Protein AF-A0A0P7Z3R1-F1 (afdb_monomer)

Secondary structure (DSSP, 8-state):
----------GGG----HHHHHHHHHHHHHHHHHHH---EEEEEEEEBTEEEEEEEEESSHHHHHHHHHHHHHHHHHTT-BS-EEEEEE-SPPS-SEEE-------------

Solvent-accessible surface area (backbone atoms only — not comparable to full-atom values): 6951 Å² total; per-residue (Å²): 135,80,90,82,87,79,78,77,78,58,78,79,79,68,67,75,58,67,68,60,60,52,48,56,5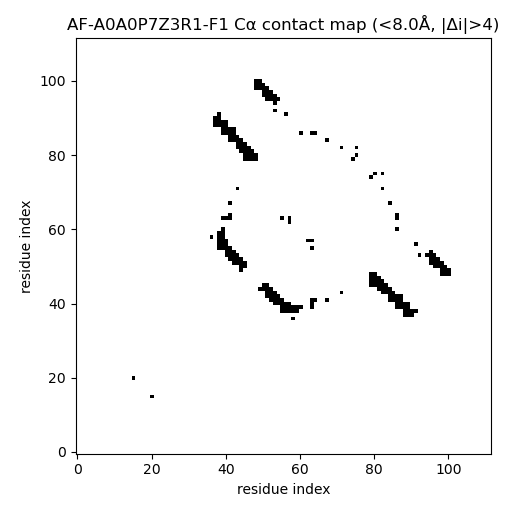0,49,54,50,49,54,56,52,58,70,70,75,59,72,29,24,31,37,38,36,38,30,62,41,67,35,32,39,38,51,47,70,80,25,94,41,68,67,62,39,64,61,51,46,56,58,58,50,52,54,40,47,75,75,60,45,32,78,71,43,78,44,81,45,73,44,76,86,66,98,63,51,66,47,74,57,71,79,71,84,87,73,79,76,75,79,83,126

Foldseek 3Di:
DDDDDDPPPDPVVPPDPPVVVVVVVVVVVVVVVVPDFQFKWKWKAFVVQGKIAIDDRHPDPVVRVVVVVVVVVVCVVVVTHPIDIDMDRHDDDPDRMDTDDPPPPPPPPPDD

InterPro domains:
  IPR014945 Protein of unknown function DUF1816 [PF08846] (34-98)

Sequence (112 aa):
MFNNTHKVNNFSDYTPNIASLNTEMKNFFSSLFNFFSTPWWVKITTAEPNCIYYFGPFNDESEAEQAKFGYIEDLQNEGAQQIKTTLQQSAEPEELTIEYGVSPMSSVTVSV

Radius of gyration: 26.53 Å; Cα contacts (8 Å, |Δi|>4): 120; chains: 1; bounding box: 62×57×79 Å

Nearest PDB structures (foldseek):
  4rpt-assembly3_B  TM=2.371E-01  e=9.713E+00  Rotavirus A

Structure (mmCIF, N/CA/C/O backbone):
data_AF-A0A0P7Z3R1-F1
#
_entry.id   AF-A0A0P7Z3R1-F1
#
loop_
_atom_site.group_PDB
_atom_site.id
_atom_site.type_symbol
_atom_site.label_atom_id
_atom_site.label_alt_id
_atom_site.label_comp_id
_atom_site.label_asym_id
_atom_site.label_entity_id
_atom_site.label_seq_id
_atom_site.pdbx_PDB_ins_code
_atom_site.Cartn_x
_atom_site.Cartn_y
_atom_site.Cartn_z
_atom_site.occupancy
_atom_site.B_iso_or_equiv
_atom_site.auth_seq_id
_atom_site.auth_comp_id
_atom_site.auth_asym_id
_atom_site.auth_atom_id
_atom_site.pdbx_PDB_model_num
ATOM 1 N N . MET A 1 1 ? 46.709 -48.805 -36.115 1.00 36.41 1 MET A N 1
ATOM 2 C CA . MET A 1 1 ? 46.592 -47.434 -36.650 1.00 36.41 1 MET A CA 1
ATOM 3 C C . MET A 1 1 ? 45.137 -47.004 -36.525 1.00 36.41 1 MET A C 1
ATOM 5 O O . MET A 1 1 ? 44.286 -47.673 -37.083 1.00 36.41 1 MET A O 1
ATOM 9 N N . PHE A 1 2 ? 44.929 -45.951 -35.730 1.00 37.47 2 PHE A N 1
ATOM 10 C CA . PHE A 1 2 ? 43.782 -45.036 -35.606 1.00 37.47 2 PHE A CA 1
ATOM 11 C C . PHE A 1 2 ? 42.372 -45.557 -35.263 1.00 37.47 2 PHE A C 1
ATOM 13 O O . PHE A 1 2 ? 41.661 -46.129 -36.079 1.00 37.47 2 PHE A O 1
ATOM 20 N N . ASN A 1 3 ? 41.959 -45.205 -34.037 1.00 44.41 3 ASN A N 1
ATOM 21 C CA . ASN A 1 3 ? 40.576 -44.989 -33.617 1.00 44.41 3 ASN A CA 1
ATOM 22 C C . ASN A 1 3 ? 39.856 -44.040 -34.588 1.00 44.41 3 ASN A C 1
ATOM 24 O O . ASN A 1 3 ? 40.440 -43.026 -34.968 1.00 44.41 3 ASN A O 1
ATOM 28 N N . ASN A 1 4 ? 38.563 -44.262 -34.845 1.00 36.81 4 ASN A N 1
ATOM 29 C CA . ASN A 1 4 ? 37.642 -43.128 -34.856 1.00 36.81 4 ASN A CA 1
ATOM 30 C C . ASN A 1 4 ? 36.194 -43.512 -34.523 1.00 36.81 4 ASN A C 1
ATOM 32 O O . ASN A 1 4 ? 35.531 -44.291 -35.200 1.00 36.81 4 ASN A O 1
ATOM 36 N N . THR A 1 5 ? 35.751 -42.909 -33.429 1.00 52.53 5 THR A N 1
ATOM 37 C CA . THR A 1 5 ? 34.393 -42.676 -32.952 1.00 52.53 5 THR A CA 1
ATOM 38 C C . THR A 1 5 ? 33.471 -42.101 -34.024 1.00 52.53 5 THR A C 1
ATOM 40 O O . THR A 1 5 ? 33.731 -41.021 -34.541 1.00 52.53 5 THR A O 1
ATOM 43 N N . HIS A 1 6 ? 32.312 -42.725 -34.215 1.00 43.25 6 HIS A N 1
ATOM 44 C CA . HIS A 1 6 ? 31.092 -42.008 -34.580 1.00 43.25 6 HIS A CA 1
ATOM 45 C C . HIS A 1 6 ? 30.038 -42.302 -33.515 1.00 43.25 6 HIS A C 1
ATOM 47 O O . HIS A 1 6 ? 29.133 -43.113 -33.689 1.00 43.25 6 HIS A O 1
ATOM 53 N N . LYS A 1 7 ? 30.187 -41.636 -32.364 1.00 52.72 7 LYS A N 1
ATOM 54 C CA . LYS A 1 7 ? 29.052 -41.392 -31.481 1.00 52.72 7 LYS A CA 1
ATOM 55 C C . LYS A 1 7 ? 28.181 -40.403 -32.252 1.00 52.72 7 LYS A C 1
ATOM 57 O O . LYS A 1 7 ? 28.546 -39.241 -32.401 1.00 52.72 7 LYS A O 1
ATOM 62 N N . VAL A 1 8 ? 27.122 -40.908 -32.873 1.00 49.72 8 VAL A N 1
ATOM 63 C CA . VAL A 1 8 ? 26.073 -40.076 -33.459 1.00 49.72 8 VAL A CA 1
ATOM 64 C C . VAL A 1 8 ? 25.544 -39.185 -32.339 1.00 49.72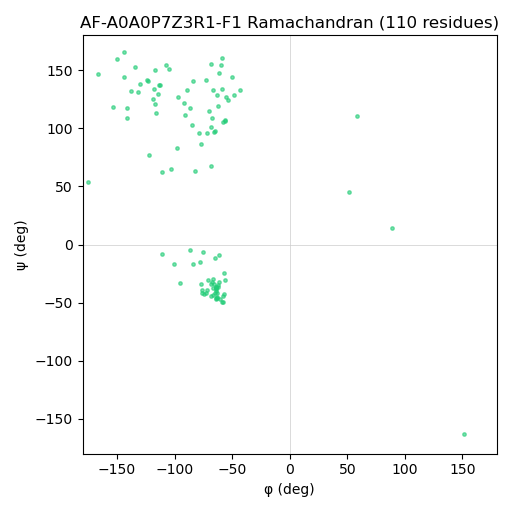 8 VAL A C 1
ATOM 66 O O . VAL A 1 8 ? 24.914 -39.658 -31.399 1.00 49.72 8 VAL A O 1
ATOM 69 N N . ASN A 1 9 ? 25.904 -37.905 -32.385 1.00 51.75 9 ASN A N 1
ATOM 70 C CA . ASN A 1 9 ? 25.352 -36.904 -31.488 1.00 51.75 9 ASN A CA 1
ATOM 71 C C . ASN A 1 9 ? 23.912 -36.674 -31.947 1.00 51.75 9 ASN A C 1
ATOM 73 O O . ASN A 1 9 ? 23.676 -35.943 -32.910 1.00 51.75 9 ASN A O 1
ATOM 77 N N . ASN A 1 10 ? 22.961 -37.354 -31.309 1.00 44.91 10 ASN A N 1
ATOM 78 C CA . ASN A 1 10 ? 21.552 -37.078 -31.517 1.00 44.91 10 ASN A CA 1
ATOM 79 C C . ASN A 1 10 ? 21.290 -35.641 -31.058 1.00 44.91 10 ASN A C 1
ATOM 81 O O . ASN A 1 10 ? 21.478 -35.295 -29.895 1.00 44.91 10 ASN A O 1
ATOM 85 N N . PHE A 1 11 ? 20.837 -34.796 -31.982 1.00 46.47 11 PHE A N 1
ATOM 86 C CA . PHE A 1 11 ? 20.438 -33.414 -31.703 1.00 46.47 11 PHE A CA 1
ATOM 87 C C . PHE A 1 11 ? 19.260 -33.326 -30.705 1.00 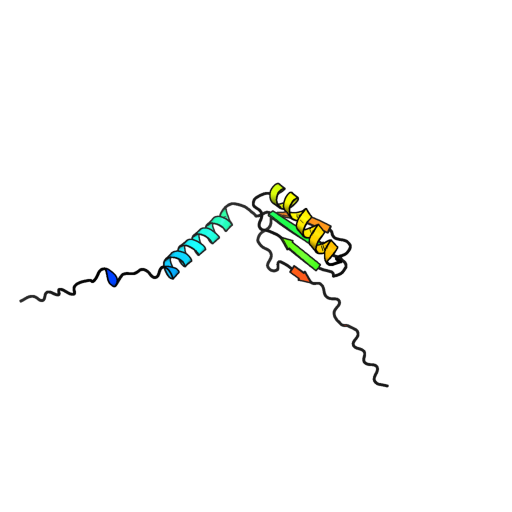46.47 11 PHE A C 1
ATOM 89 O O . PHE A 1 11 ? 18.950 -32.252 -30.205 1.00 46.47 11 PHE A O 1
ATOM 96 N N . SER A 1 12 ? 18.627 -34.456 -30.365 1.00 47.69 12 SER A N 1
ATOM 97 C CA . SER A 1 12 ? 17.613 -34.564 -29.310 1.00 47.69 12 SER A CA 1
ATOM 98 C C . SER A 1 12 ? 18.176 -34.592 -27.886 1.00 47.69 12 SER A C 1
ATOM 100 O O . SER A 1 12 ? 17.409 -34.403 -26.950 1.00 47.69 12 SER A O 1
ATOM 102 N N . ASP A 1 13 ? 19.480 -34.821 -27.701 1.00 47.28 13 ASP A N 1
ATOM 103 C CA . ASP A 1 13 ? 20.083 -34.930 -26.361 1.00 47.28 13 ASP A CA 1
ATOM 104 C C . ASP A 1 13 ? 20.492 -33.561 -25.791 1.00 47.28 13 ASP A C 1
ATOM 106 O O . ASP A 1 13 ? 20.908 -33.449 -24.639 1.00 47.28 13 ASP A O 1
ATOM 110 N N . TYR A 1 14 ? 20.348 -32.504 -26.596 1.00 48.62 14 TYR A N 1
ATOM 111 C CA . TYR A 1 14 ? 20.558 -31.115 -26.204 1.00 48.62 14 TYR A CA 1
ATOM 112 C C . TYR A 1 14 ? 19.222 -30.369 -26.192 1.00 48.62 14 TYR A C 1
ATOM 114 O O . TYR A 1 14 ? 19.002 -29.416 -26.934 1.00 48.62 14 TYR A O 1
ATOM 122 N N . THR A 1 15 ? 18.298 -30.799 -25.337 1.00 45.06 15 THR A N 1
ATOM 123 C CA . THR A 1 15 ? 17.222 -29.909 -24.898 1.00 45.06 15 THR A CA 1
ATOM 124 C C . THR A 1 15 ? 17.772 -29.091 -23.730 1.00 45.06 15 THR A C 1
ATOM 126 O O . THR A 1 15 ? 17.890 -29.646 -22.632 1.00 45.06 15 THR A O 1
ATOM 129 N N . PRO A 1 16 ? 18.154 -27.809 -23.906 1.00 57.28 16 PRO A N 1
ATOM 130 C CA . PRO A 1 16 ? 18.410 -26.964 -22.751 1.00 57.28 16 PRO A CA 1
ATOM 131 C C . PRO A 1 16 ? 17.150 -27.004 -21.889 1.00 57.28 16 PRO A C 1
ATOM 133 O O . PRO A 1 16 ? 16.041 -26.820 -22.394 1.00 57.28 16 PRO A O 1
ATOM 136 N N . ASN A 1 17 ? 17.311 -27.333 -20.608 1.00 60.84 17 ASN A N 1
ATOM 137 C CA . ASN A 1 17 ? 16.206 -27.324 -19.667 1.00 60.84 17 ASN A CA 1
ATOM 138 C C . ASN A 1 17 ? 15.602 -25.915 -19.702 1.00 60.84 17 ASN A C 1
ATOM 140 O O . ASN A 1 17 ? 16.220 -24.957 -19.237 1.00 60.84 17 ASN A O 1
ATOM 144 N N . ILE A 1 18 ? 14.417 -25.784 -20.302 1.00 57.25 18 ILE A N 1
ATOM 145 C CA . ILE A 1 18 ? 13.745 -24.495 -20.477 1.00 57.25 18 ILE A CA 1
ATOM 146 C C . ILE A 1 18 ? 13.534 -23.792 -19.130 1.00 57.25 18 ILE A C 1
ATOM 148 O O . ILE A 1 18 ? 13.494 -22.570 -19.086 1.00 57.25 18 ILE A O 1
ATOM 152 N N . ALA A 1 19 ? 13.483 -24.527 -18.013 1.00 58.09 19 ALA A N 1
ATOM 153 C CA . ALA A 1 19 ? 13.406 -23.935 -16.683 1.00 58.09 19 ALA A CA 1
ATOM 154 C C . ALA A 1 19 ? 14.704 -23.208 -16.278 1.00 58.09 19 ALA A C 1
ATOM 156 O O . ALA A 1 19 ? 14.633 -22.171 -15.619 1.00 58.09 19 ALA A O 1
ATOM 157 N N . SER A 1 20 ? 15.879 -23.691 -16.701 1.00 56.69 20 SER A N 1
ATOM 158 C CA . SER A 1 20 ? 17.181 -23.071 -16.402 1.00 56.69 20 SER A CA 1
ATOM 159 C C . SER A 1 20 ? 17.403 -21.771 -17.183 1.00 56.69 20 SER A C 1
ATOM 161 O O . SER A 1 20 ? 17.808 -20.775 -16.589 1.00 56.69 20 SER A O 1
ATOM 163 N N . LEU A 1 21 ? 17.041 -21.732 -18.472 1.00 54.75 21 LEU A N 1
ATOM 164 C CA . LEU A 1 21 ? 17.139 -20.519 -19.302 1.00 54.75 21 LEU A CA 1
ATOM 165 C C . LEU A 1 21 ? 16.216 -19.397 -18.787 1.00 54.75 21 LEU A C 1
ATOM 167 O O . LEU A 1 21 ? 16.604 -18.230 -18.719 1.00 54.75 21 LEU A O 1
ATOM 17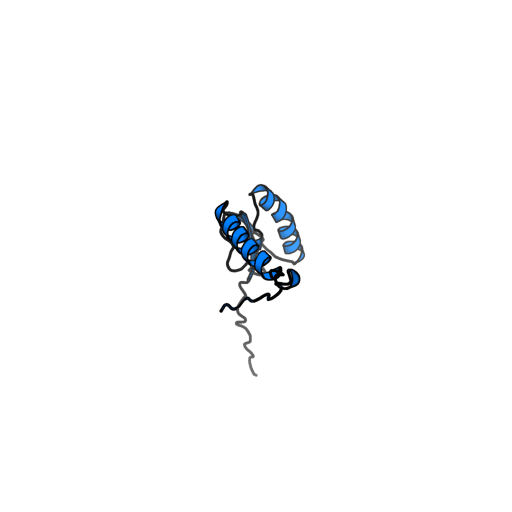1 N N . ASN A 1 22 ? 15.007 -19.767 -18.353 1.00 61.38 22 ASN A N 1
ATOM 172 C CA . ASN A 1 22 ? 14.030 -18.829 -17.803 1.00 61.38 22 ASN A CA 1
ATOM 173 C C . ASN A 1 22 ? 14.478 -18.252 -16.457 1.00 61.38 22 ASN A C 1
ATOM 175 O O . ASN A 1 22 ? 14.135 -17.119 -16.139 1.00 61.38 22 ASN A O 1
ATOM 179 N N . THR A 1 23 ? 15.213 -19.024 -15.656 1.00 67.50 23 THR A N 1
ATOM 180 C CA . THR A 1 23 ? 15.661 -18.601 -14.322 1.00 67.50 23 THR A CA 1
ATOM 181 C C . THR A 1 23 ? 16.793 -17.580 -14.426 1.00 67.50 23 THR A C 1
ATOM 183 O O . THR A 1 23 ? 16.746 -16.549 -13.762 1.00 67.50 23 THR A O 1
ATOM 186 N N . GLU A 1 24 ? 17.760 -17.799 -15.320 1.00 65.94 24 GLU A N 1
ATOM 187 C CA . GLU A 1 24 ? 18.862 -16.854 -15.541 1.00 65.94 24 GLU A CA 1
ATOM 188 C C . GLU A 1 24 ? 18.384 -15.534 -16.155 1.00 65.94 24 GLU A C 1
ATOM 190 O O . GLU A 1 24 ? 18.752 -14.463 -15.668 1.00 65.94 24 GLU A O 1
ATOM 195 N N . MET A 1 25 ? 17.492 -15.589 -17.155 1.00 66.44 25 MET A N 1
ATOM 196 C CA . MET A 1 25 ? 16.882 -14.377 -17.708 1.00 66.44 25 MET A CA 1
ATOM 197 C C . MET A 1 25 ? 16.050 -13.640 -16.654 1.00 66.44 25 MET A C 1
ATOM 199 O O . MET A 1 25 ? 16.219 -12.434 -16.502 1.00 66.44 25 MET A O 1
ATOM 203 N N . LYS A 1 26 ? 15.203 -14.330 -15.877 1.00 60.41 26 LYS A N 1
ATOM 204 C CA . LYS A 1 26 ? 14.408 -13.695 -14.809 1.00 60.41 26 LYS A CA 1
ATOM 205 C C . LYS A 1 26 ? 15.285 -12.989 -13.777 1.00 60.41 26 LYS A C 1
ATOM 207 O O . LYS A 1 26 ? 14.990 -11.851 -13.437 1.00 60.41 26 LYS A O 1
ATOM 212 N N . ASN A 1 27 ? 16.377 -13.614 -13.339 1.00 67.38 27 ASN A N 1
ATOM 213 C CA . ASN A 1 27 ? 17.296 -13.024 -12.362 1.00 67.38 27 ASN A CA 1
ATOM 214 C C . ASN A 1 27 ? 18.032 -11.801 -12.925 1.00 67.38 27 ASN A C 1
ATOM 216 O O . ASN A 1 27 ? 18.226 -10.811 -12.217 1.00 67.38 27 ASN A O 1
ATOM 220 N N . PHE A 1 28 ? 18.404 -11.842 -14.205 1.00 66.56 28 PHE A N 1
ATOM 221 C CA . PHE A 1 28 ? 19.025 -10.715 -14.894 1.00 66.56 28 PHE A CA 1
ATOM 222 C C . PHE A 1 28 ? 18.048 -9.548 -15.086 1.00 66.56 28 PHE A C 1
ATOM 224 O O . PHE A 1 28 ? 18.394 -8.411 -14.778 1.00 66.56 28 PHE A O 1
ATOM 231 N N . PHE A 1 29 ? 16.807 -9.819 -15.507 1.00 61.47 29 PHE A N 1
ATOM 232 C CA . PHE A 1 29 ? 15.761 -8.799 -15.601 1.00 61.47 29 PHE A CA 1
ATOM 233 C C . PHE A 1 29 ? 15.426 -8.218 -14.227 1.00 61.47 29 PHE A C 1
ATOM 235 O O . PHE A 1 29 ? 15.404 -7.001 -14.108 1.00 61.47 29 PHE A O 1
ATOM 242 N N . SER A 1 30 ? 15.270 -9.035 -13.180 1.00 60.72 30 SER A N 1
ATOM 243 C CA . SER A 1 30 ? 15.061 -8.537 -11.810 1.00 60.72 30 SER A CA 1
ATOM 244 C C . SER A 1 30 ? 16.198 -7.611 -11.370 1.00 60.72 30 SER A C 1
ATOM 246 O O . SER A 1 30 ? 15.952 -6.541 -10.824 1.00 60.72 30 SER A O 1
ATOM 248 N N . SER A 1 31 ? 17.446 -7.973 -11.681 1.00 60.88 31 SER A N 1
ATOM 249 C CA . SER A 1 31 ? 18.624 -7.164 -11.344 1.00 60.88 31 SER A CA 1
ATOM 250 C C . SER A 1 31 ? 18.729 -5.871 -12.168 1.00 60.88 31 SER A C 1
ATOM 252 O O . SER A 1 31 ? 19.237 -4.873 -11.663 1.00 60.88 31 SER A O 1
ATOM 254 N N . LEU A 1 32 ? 18.240 -5.863 -13.413 1.00 57.78 32 LEU A N 1
ATOM 255 C CA . LEU A 1 32 ? 18.144 -4.662 -14.250 1.00 57.78 32 LEU A CA 1
ATOM 256 C C . LEU A 1 32 ? 16.978 -3.753 -13.838 1.00 57.78 32 LEU A C 1
ATOM 258 O O . LEU A 1 32 ? 17.143 -2.536 -13.825 1.00 57.78 32 LEU A O 1
ATOM 262 N N . PHE A 1 33 ? 15.823 -4.313 -13.469 1.00 55.75 33 PHE A N 1
ATOM 263 C CA . PHE A 1 33 ? 14.691 -3.550 -12.931 1.00 55.75 33 PHE A CA 1
ATOM 264 C C . PHE A 1 33 ? 15.063 -2.865 -11.611 1.00 55.75 33 PHE A C 1
ATOM 266 O O . PHE A 1 33 ? 14.693 -1.712 -11.405 1.00 55.75 33 PHE A O 1
ATOM 273 N N . ASN A 1 34 ? 15.908 -3.499 -10.793 1.00 55.97 34 ASN A N 1
ATOM 274 C CA . ASN A 1 34 ? 16.479 -2.888 -9.590 1.00 55.97 34 ASN A CA 1
ATOM 275 C C . ASN A 1 34 ? 17.421 -1.698 -9.872 1.00 55.97 34 ASN A C 1
ATOM 277 O O . ASN A 1 34 ? 17.806 -1.000 -8.938 1.00 55.97 34 ASN A O 1
ATOM 281 N N . PHE A 1 35 ? 17.827 -1.468 -11.127 1.00 53.66 35 PHE A N 1
ATOM 282 C CA . PHE A 1 35 ? 18.834 -0.465 -11.486 1.00 53.66 35 PHE A CA 1
ATOM 283 C C . PHE A 1 35 ? 18.263 0.852 -12.035 1.00 53.66 35 PHE A C 1
ATOM 285 O O . PHE A 1 35 ? 19.005 1.832 -12.086 1.00 53.66 35 PHE A O 1
ATOM 292 N N . PHE A 1 36 ? 16.992 0.909 -12.462 1.00 59.09 36 PHE A N 1
ATOM 293 C CA . PHE A 1 36 ? 16.503 2.051 -13.255 1.00 59.09 36 PHE A CA 1
ATOM 294 C C . PHE A 1 36 ? 15.493 2.991 -12.595 1.00 59.09 36 PHE A C 1
ATOM 296 O O . PHE A 1 36 ? 15.268 4.064 -13.146 1.00 59.09 36 PHE A O 1
ATOM 303 N N . SER A 1 37 ? 14.946 2.698 -11.417 1.00 71.25 37 SER A N 1
ATOM 304 C CA . SER A 1 37 ? 14.224 3.717 -10.645 1.00 71.25 37 SER A CA 1
ATOM 305 C C . SER A 1 37 ? 13.975 3.243 -9.222 1.00 71.25 37 SER A C 1
ATOM 307 O O . SER A 1 37 ? 13.737 2.058 -9.004 1.00 71.25 37 SER A O 1
ATOM 309 N N . THR A 1 38 ? 13.982 4.165 -8.261 1.00 83.38 38 THR A N 1
ATOM 310 C CA . THR A 1 38 ? 13.388 3.906 -6.949 1.00 83.38 38 THR A CA 1
ATOM 311 C C . THR A 1 38 ? 11.868 3.860 -7.142 1.00 83.38 38 THR A C 1
ATOM 313 O O . THR A 1 38 ? 11.294 4.883 -7.525 1.00 83.38 38 THR A O 1
ATOM 316 N N . PRO A 1 39 ? 11.202 2.712 -6.930 1.00 90.44 39 PRO A N 1
ATOM 317 C CA . PRO A 1 39 ? 9.773 2.607 -7.183 1.00 90.44 39 PRO A CA 1
ATOM 318 C C . PRO A 1 39 ? 8.964 3.435 -6.186 1.00 90.44 39 PRO A C 1
ATOM 320 O O . PRO A 1 39 ? 9.396 3.705 -5.058 1.00 90.44 39 PRO A O 1
ATOM 323 N N . TRP A 1 40 ? 7.764 3.815 -6.609 1.00 93.06 40 TRP A N 1
ATOM 324 C CA . TRP A 1 40 ? 6.792 4.481 -5.755 1.00 93.06 40 TRP A CA 1
ATOM 325 C C . TRP A 1 40 ? 5.993 3.461 -4.947 1.00 93.06 40 TRP A C 1
ATOM 327 O O . TRP A 1 40 ? 5.597 2.412 -5.453 1.00 93.06 40 TRP A O 1
ATOM 337 N N . TRP A 1 41 ? 5.733 3.794 -3.687 1.00 95.56 41 TRP A N 1
ATOM 338 C CA . TRP A 1 41 ? 4.955 2.989 -2.755 1.00 95.56 41 TRP A CA 1
ATOM 339 C C . TRP A 1 41 ? 3.885 3.840 -2.086 1.00 95.56 41 TRP A C 1
ATOM 341 O O . TRP A 1 41 ? 4.151 4.962 -1.641 1.00 95.56 41 TRP A O 1
ATOM 351 N N . VAL A 1 42 ? 2.689 3.272 -1.955 1.00 96.50 42 VAL A N 1
ATOM 352 C CA . VAL A 1 42 ? 1.618 3.810 -1.117 1.00 96.50 42 VAL A CA 1
ATOM 353 C C . VAL A 1 42 ? 1.762 3.186 0.263 1.00 96.50 42 VAL A C 1
ATOM 355 O O . VAL A 1 42 ? 1.527 1.994 0.441 1.00 96.50 42 VAL A O 1
ATOM 358 N N . LYS A 1 43 ? 2.125 3.996 1.253 1.00 96.50 43 LYS A N 1
ATOM 359 C CA . LYS A 1 43 ? 2.084 3.617 2.664 1.00 96.50 43 LYS A CA 1
ATOM 360 C C . LYS A 1 43 ? 0.740 4.026 3.250 1.00 96.50 43 LYS A C 1
ATOM 362 O O . LYS A 1 43 ? 0.423 5.216 3.262 1.00 96.50 43 LYS A O 1
ATOM 367 N N . ILE A 1 44 ? -0.015 3.074 3.781 1.00 96.38 44 ILE A N 1
ATOM 368 C CA . ILE A 1 44 ? -1.267 3.323 4.494 1.00 96.38 44 ILE A CA 1
ATOM 369 C C . ILE A 1 44 ? -1.099 2.918 5.953 1.00 96.38 44 ILE A C 1
ATOM 371 O O . ILE A 1 44 ? -0.636 1.823 6.238 1.00 96.38 44 ILE A O 1
ATOM 375 N N . THR A 1 45 ? -1.462 3.793 6.885 1.00 95.50 45 THR A N 1
ATOM 376 C CA . THR A 1 45 ? -1.461 3.484 8.319 1.00 95.50 45 THR A CA 1
ATOM 377 C C . THR A 1 45 ? -2.870 3.579 8.873 1.00 95.50 45 THR A C 1
ATOM 379 O O . THR A 1 45 ? -3.549 4.577 8.618 1.00 95.50 45 THR A O 1
ATOM 382 N N . THR A 1 46 ? -3.277 2.598 9.664 1.00 94.69 46 THR A N 1
ATOM 383 C CA . THR A 1 46 ? -4.580 2.525 10.336 1.00 94.69 46 THR A CA 1
ATOM 384 C C . THR A 1 46 ? -4.363 2.544 11.849 1.00 94.69 46 THR A C 1
ATOM 386 O O . THR A 1 46 ? -3.310 2.121 12.322 1.00 94.69 46 THR A O 1
ATOM 389 N N . ALA A 1 47 ? -5.308 3.084 12.622 1.00 89.81 47 ALA A N 1
ATOM 390 C CA . ALA A 1 47 ? -5.205 3.109 14.088 1.00 89.81 47 ALA A CA 1
ATOM 391 C C . ALA A 1 47 ? -5.928 1.930 14.751 1.00 89.81 47 ALA A C 1
ATOM 393 O O . ALA A 1 47 ? -5.485 1.441 15.788 1.00 89.81 47 ALA A O 1
ATOM 394 N N . GLU A 1 48 ? -7.025 1.472 14.151 1.00 88.81 48 GLU A N 1
ATOM 395 C CA . GLU A 1 48 ? -7.802 0.335 14.633 1.00 88.81 48 GLU A CA 1
ATOM 396 C C . GLU A 1 48 ? -8.275 -0.497 13.431 1.00 88.81 48 GLU A C 1
ATOM 398 O O . GLU A 1 48 ? -9.105 0.001 12.668 1.00 88.81 48 GLU A O 1
ATOM 403 N N . PRO A 1 49 ? -7.721 -1.708 13.217 1.00 88.25 49 PRO A N 1
ATOM 404 C CA . PRO A 1 49 ? -6.513 -2.235 13.871 1.00 88.25 49 PRO A CA 1
ATOM 405 C C . PRO A 1 49 ? -5.282 -1.351 13.588 1.00 88.25 49 PRO A C 1
ATOM 407 O O . PRO A 1 49 ? -5.250 -0.630 12.591 1.00 88.25 49 PRO A O 1
ATOM 410 N N . ASN A 1 50 ? -4.278 -1.364 14.474 1.00 91.94 50 ASN A N 1
ATOM 411 C CA . ASN A 1 50 ? -3.049 -0.590 14.275 1.00 91.94 50 ASN A CA 1
ATOM 412 C C . ASN A 1 50 ? -2.136 -1.317 13.286 1.00 91.94 50 ASN A C 1
ATOM 414 O O . ASN A 1 50 ? -1.396 -2.219 13.678 1.00 91.94 50 ASN A O 1
ATOM 418 N N . CYS A 1 51 ? -2.206 -0.933 12.016 1.00 93.31 51 CYS A N 1
ATOM 419 C CA . CYS A 1 51 ? -1.489 -1.600 10.940 1.00 93.31 51 CYS A CA 1
ATOM 420 C C . CYS A 1 51 ? -0.801 -0.590 10.021 1.00 93.31 51 CYS A C 1
ATOM 422 O O . CYS A 1 51 ? -1.240 0.553 9.861 1.00 93.31 51 CYS A O 1
ATOM 424 N N . ILE A 1 52 ? 0.280 -1.035 9.387 1.00 94.75 52 ILE A N 1
ATOM 425 C CA . ILE A 1 52 ? 0.929 -0.350 8.272 1.00 94.75 52 ILE A CA 1
ATOM 426 C C . ILE A 1 52 ? 0.874 -1.271 7.060 1.00 94.75 52 ILE A C 1
ATOM 428 O O . ILE A 1 52 ? 1.367 -2.392 7.114 1.00 94.75 52 ILE A O 1
ATOM 432 N N . TYR A 1 53 ? 0.337 -0.763 5.962 1.00 94.75 53 TYR A N 1
ATOM 433 C CA . TYR A 1 53 ? 0.272 -1.434 4.674 1.00 94.75 53 TYR A CA 1
ATOM 434 C C . TYR A 1 53 ? 1.157 -0.702 3.669 1.00 94.75 53 TYR A C 1
ATOM 436 O O . TYR A 1 53 ? 1.140 0.531 3.607 1.00 94.75 53 TYR A O 1
ATOM 444 N N . TYR A 1 54 ? 1.906 -1.450 2.868 1.00 95.06 54 TYR A N 1
ATOM 445 C CA . TYR A 1 54 ? 2.665 -0.936 1.734 1.00 95.06 54 TYR A CA 1
ATOM 446 C C . TYR A 1 54 ? 2.138 -1.563 0.444 1.00 95.06 54 TYR A C 1
ATOM 448 O O . TYR A 1 54 ? 2.182 -2.779 0.280 1.00 95.06 54 TYR A O 1
ATOM 456 N N . PHE A 1 55 ? 1.670 -0.728 -0.483 1.00 94.06 55 PHE A N 1
ATOM 457 C CA . PHE A 1 55 ? 1.204 -1.150 -1.805 1.00 94.06 55 PHE A CA 1
ATOM 458 C C . PHE A 1 55 ? 2.131 -0.605 -2.892 1.00 94.06 55 PHE A C 1
ATOM 460 O O . PHE A 1 55 ? 2.547 0.555 -2.829 1.00 94.06 55 PHE A O 1
ATOM 467 N N . GLY A 1 56 ? 2.460 -1.443 -3.872 1.00 92.31 56 GLY A N 1
ATOM 468 C CA . GLY A 1 56 ? 3.416 -1.157 -4.940 1.00 92.31 56 GLY A CA 1
ATOM 469 C C . GLY A 1 56 ? 4.091 -2.444 -5.434 1.00 92.31 56 GLY A C 1
ATOM 470 O O . GLY A 1 56 ? 3.588 -3.534 -5.144 1.00 92.31 56 GLY A O 1
ATOM 471 N N . PRO A 1 57 ? 5.224 -2.342 -6.151 1.00 91.88 57 PRO A N 1
ATOM 472 C CA . PRO A 1 57 ? 5.869 -1.109 -6.616 1.00 91.88 57 PRO A CA 1
ATOM 473 C C . PRO A 1 57 ? 5.107 -0.444 -7.777 1.00 91.88 57 PRO A C 1
ATOM 475 O O . PRO A 1 57 ? 4.629 -1.130 -8.677 1.00 91.88 57 PRO A O 1
ATOM 478 N N . PHE A 1 58 ? 5.043 0.889 -7.786 1.00 90.75 58 PHE A N 1
ATOM 479 C CA . PHE A 1 58 ? 4.507 1.694 -8.893 1.00 90.75 58 PHE A CA 1
ATOM 480 C C . PHE A 1 58 ? 5.628 2.361 -9.692 1.00 90.75 58 PHE A C 1
ATOM 482 O O . PHE A 1 58 ? 6.691 2.684 -9.143 1.00 90.75 58 PHE A O 1
ATOM 489 N N . ASN A 1 59 ? 5.384 2.593 -10.983 1.00 86.69 59 ASN A N 1
ATOM 490 C CA . ASN A 1 59 ? 6.380 3.195 -11.873 1.00 86.69 59 ASN A CA 1
ATOM 491 C C . ASN A 1 59 ? 6.498 4.709 -11.656 1.00 86.69 59 ASN A C 1
ATOM 493 O O . ASN A 1 59 ? 7.592 5.267 -11.766 1.00 86.69 59 ASN A O 1
ATOM 497 N N . ASP A 1 60 ? 5.386 5.367 -11.324 1.00 89.12 60 ASP A N 1
ATOM 498 C CA . ASP A 1 60 ? 5.316 6.806 -11.092 1.00 89.12 60 ASP A CA 1
ATOM 499 C C . ASP A 1 60 ? 4.333 7.186 -9.969 1.00 89.12 60 ASP A C 1
ATOM 501 O O . ASP A 1 60 ? 3.521 6.384 -9.506 1.00 89.12 60 ASP A O 1
ATOM 505 N N . GLU A 1 61 ? 4.436 8.435 -9.510 1.00 93.06 61 GLU A N 1
ATOM 506 C CA . GLU A 1 61 ? 3.621 8.979 -8.418 1.00 93.06 61 GLU A CA 1
ATOM 507 C C . GLU A 1 61 ? 2.131 9.004 -8.757 1.00 93.06 61 GLU A C 1
ATOM 509 O O . GLU A 1 61 ? 1.299 8.773 -7.887 1.00 93.06 61 GLU A O 1
ATOM 514 N N . SER A 1 62 ? 1.786 9.285 -10.017 1.00 94.56 62 SER A N 1
ATOM 515 C CA . SER A 1 62 ? 0.400 9.445 -10.460 1.00 94.56 62 SER A CA 1
ATOM 516 C C . SER A 1 62 ? -0.327 8.104 -10.484 1.00 94.56 62 SER A C 1
ATOM 518 O O . SER A 1 62 ? -1.488 8.029 -10.080 1.00 94.56 62 SER A O 1
ATOM 520 N N . GLU A 1 63 ? 0.357 7.042 -10.913 1.00 93.69 63 GLU A N 1
ATOM 521 C CA . GLU A 1 63 ? -0.134 5.665 -10.828 1.00 93.69 63 GLU A CA 1
ATOM 522 C C . GLU A 1 63 ? -0.450 5.293 -9.371 1.00 93.69 63 GLU A C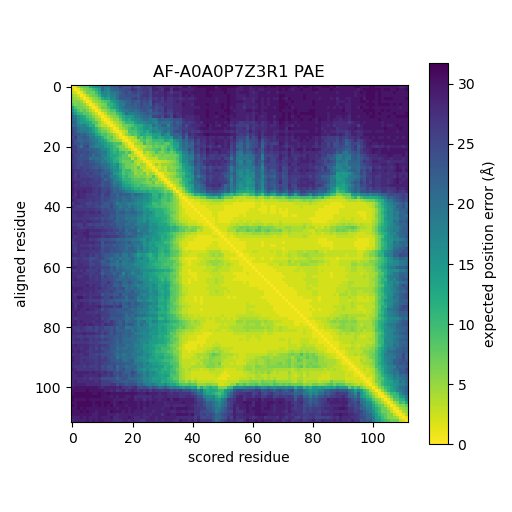 1
ATOM 524 O O . GLU A 1 63 ? -1.561 4.854 -9.064 1.00 93.69 63 GLU A O 1
ATOM 529 N N . ALA A 1 64 ? 0.487 5.560 -8.457 1.00 94.38 64 ALA A N 1
ATOM 530 C CA . ALA A 1 64 ? 0.317 5.303 -7.029 1.00 94.38 64 ALA A CA 1
ATOM 531 C C . ALA A 1 64 ? -0.819 6.146 -6.410 1.00 94.38 64 ALA A C 1
ATOM 533 O O . ALA A 1 64 ? -1.624 5.645 -5.620 1.00 94.38 64 ALA A O 1
ATOM 534 N N . GLU A 1 65 ? -0.916 7.421 -6.794 1.00 95.88 65 GLU A N 1
ATOM 535 C CA . GLU A 1 65 ? -1.946 8.363 -6.344 1.00 95.88 65 GLU A CA 1
ATOM 536 C C . GLU A 1 65 ? -3.347 7.944 -6.796 1.00 95.88 65 GLU A C 1
ATOM 538 O O . GLU A 1 65 ? -4.306 8.116 -6.048 1.00 95.88 65 GLU A O 1
ATOM 543 N N . GLN A 1 66 ? -3.483 7.374 -7.994 1.00 96.00 66 GLN A N 1
ATOM 544 C CA . GLN A 1 66 ? -4.759 6.861 -8.496 1.00 96.00 66 GLN A CA 1
ATOM 545 C C . GLN A 1 66 ? -5.123 5.521 -7.850 1.00 96.00 66 GLN A C 1
ATOM 547 O O . GLN A 1 66 ? -6.275 5.317 -7.464 1.00 96.00 66 GLN A O 1
ATOM 552 N N . ALA A 1 67 ? -4.150 4.623 -7.684 1.00 93.69 67 ALA A N 1
ATOM 553 C CA . ALA A 1 67 ? -4.375 3.305 -7.095 1.00 93.69 67 ALA A CA 1
ATOM 554 C C . ALA A 1 67 ? -4.777 3.380 -5.612 1.00 93.69 67 ALA A C 1
ATOM 556 O O . ALA A 1 67 ? -5.602 2.583 -5.160 1.00 93.69 67 ALA A O 1
ATOM 557 N N . LYS A 1 68 ? -4.249 4.358 -4.855 1.00 94.62 68 LYS A N 1
ATOM 558 C CA . LYS A 1 68 ? -4.483 4.449 -3.403 1.00 94.62 68 LYS A CA 1
ATOM 559 C C . LYS A 1 68 ? -5.960 4.509 -3.014 1.00 94.62 68 LYS A C 1
ATOM 561 O O . LYS A 1 68 ? -6.305 4.055 -1.930 1.00 94.62 68 LYS A O 1
ATOM 566 N N . PHE A 1 69 ? -6.819 5.078 -3.862 1.00 94.81 69 PHE A N 1
ATOM 567 C CA . PHE A 1 69 ? -8.238 5.240 -3.547 1.00 94.81 69 PHE A CA 1
ATOM 568 C C . PHE A 1 69 ? -8.945 3.893 -3.379 1.00 94.81 69 PHE A C 1
ATOM 570 O O . PHE A 1 69 ? -9.732 3.761 -2.447 1.00 94.81 69 PHE A O 1
ATOM 577 N N . GLY A 1 70 ? -8.600 2.892 -4.199 1.00 96.00 70 GLY A N 1
ATOM 578 C CA . GLY A 1 70 ? -9.145 1.538 -4.064 1.00 96.00 70 GLY A CA 1
ATOM 579 C C . GLY A 1 70 ? -8.736 0.889 -2.742 1.00 96.00 70 GLY A C 1
ATOM 580 O O . GLY A 1 70 ? -9.584 0.404 -2.006 1.00 96.00 70 GLY A O 1
ATOM 581 N N . TYR A 1 71 ? -7.456 0.992 -2.366 1.00 94.94 71 TYR A N 1
ATOM 582 C CA . TYR A 1 71 ? -6.977 0.441 -1.092 1.00 94.94 71 TYR A CA 1
ATOM 583 C C . TYR A 1 71 ? -7.610 1.120 0.126 1.00 94.94 71 TYR A C 1
ATOM 585 O O . TYR A 1 71 ? -7.884 0.465 1.128 1.00 94.94 71 TYR A O 1
ATOM 593 N N . ILE A 1 72 ? -7.833 2.438 0.065 1.00 94.00 72 ILE A N 1
ATOM 594 C CA . ILE A 1 72 ? -8.526 3.162 1.138 1.00 94.00 72 ILE A CA 1
ATOM 595 C C . ILE A 1 72 ? -9.968 2.666 1.259 1.00 94.00 72 ILE A C 1
ATOM 597 O O . ILE A 1 72 ? -10.412 2.421 2.376 1.00 94.00 72 ILE A O 1
ATOM 601 N N . GLU A 1 73 ? -10.687 2.531 0.142 1.00 95.88 73 GLU A N 1
ATOM 602 C CA . GLU A 1 73 ? -12.075 2.055 0.129 1.00 95.88 73 GLU A CA 1
ATOM 603 C C . GLU A 1 73 ? -12.186 0.641 0.711 1.00 95.88 73 GLU A C 1
ATOM 605 O O . GLU A 1 73 ? -13.010 0.408 1.596 1.00 95.88 73 GLU A O 1
ATOM 610 N N . ASP A 1 74 ? -11.308 -0.270 0.290 1.00 95.31 74 ASP A N 1
ATOM 611 C CA . ASP A 1 74 ? -11.259 -1.637 0.812 1.00 95.31 74 ASP A CA 1
ATOM 6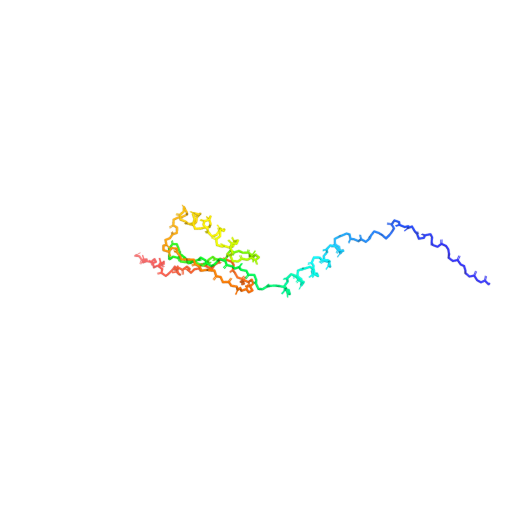12 C C . ASP A 1 74 ? -11.016 -1.645 2.330 1.00 95.31 74 ASP A C 1
ATOM 614 O O . ASP A 1 74 ? -11.796 -2.233 3.081 1.00 95.31 74 ASP A O 1
ATOM 618 N N . LEU A 1 75 ? -10.012 -0.903 2.815 1.00 93.31 75 LEU A N 1
ATOM 619 C CA . LEU A 1 75 ? -9.703 -0.819 4.249 1.00 93.31 75 LEU A CA 1
ATOM 620 C C . LEU A 1 75 ? -10.838 -0.176 5.061 1.00 93.31 75 LEU A C 1
ATOM 622 O O . LEU A 1 75 ? -11.110 -0.590 6.189 1.00 93.31 75 LEU A O 1
ATOM 626 N N . GLN A 1 76 ? -11.527 0.827 4.511 1.00 93.56 76 GLN A N 1
ATOM 627 C CA . GLN A 1 76 ? -12.704 1.417 5.158 1.00 93.56 76 GLN A CA 1
ATOM 628 C C . GLN A 1 76 ? -13.850 0.410 5.262 1.00 93.56 76 GLN A C 1
ATOM 630 O O . GLN A 1 76 ? -14.499 0.332 6.307 1.00 93.56 76 GLN A O 1
ATOM 635 N N . ASN A 1 77 ? -14.078 -0.376 4.209 1.00 94.56 77 ASN A N 1
ATOM 636 C CA . ASN A 1 77 ? -15.103 -1.417 4.183 1.00 94.56 77 ASN A CA 1
ATOM 637 C C . ASN A 1 77 ? -14.789 -2.567 5.154 1.00 94.56 77 ASN A C 1
ATOM 639 O O . ASN A 1 77 ? -15.709 -3.163 5.714 1.00 94.56 77 ASN A O 1
ATOM 643 N N . GLU A 1 78 ? -13.509 -2.832 5.414 1.00 92.50 78 GLU A N 1
ATOM 644 C CA . GLU A 1 78 ? -13.045 -3.760 6.455 1.00 92.50 78 GLU A CA 1
ATOM 645 C C . GLU A 1 78 ? -13.167 -3.194 7.884 1.00 92.50 78 GLU A C 1
ATOM 647 O O . GLU A 1 78 ? -12.959 -3.913 8.862 1.00 92.50 78 GLU A O 1
ATOM 652 N N . GLY A 1 79 ? -13.546 -1.921 8.030 1.00 91.38 79 GLY A N 1
ATOM 653 C CA . GLY A 1 79 ? -13.738 -1.263 9.321 1.00 91.38 79 GLY A CA 1
ATOM 654 C C . GLY A 1 79 ? -12.481 -0.601 9.886 1.00 91.38 79 GLY A C 1
ATOM 655 O O . GLY A 1 79 ? -12.474 -0.237 11.065 1.00 91.38 79 GLY A O 1
ATOM 656 N N . ALA A 1 80 ? -11.432 -0.416 9.078 1.00 91.88 80 ALA A N 1
ATOM 657 C CA . ALA A 1 80 ? -10.221 0.255 9.522 1.00 91.88 80 ALA A CA 1
ATOM 658 C C . ALA A 1 80 ? -10.474 1.740 9.825 1.00 91.88 80 ALA A C 1
ATOM 660 O O . ALA A 1 80 ? -11.065 2.482 9.034 1.00 91.88 80 ALA A O 1
ATOM 661 N N . GLN A 1 81 ? -9.975 2.203 10.969 1.00 90.06 81 GLN A N 1
ATOM 662 C CA . GLN A 1 81 ? -10.185 3.574 11.432 1.00 90.06 81 GLN A CA 1
ATOM 663 C C . GLN A 1 81 ? -8.925 4.437 11.332 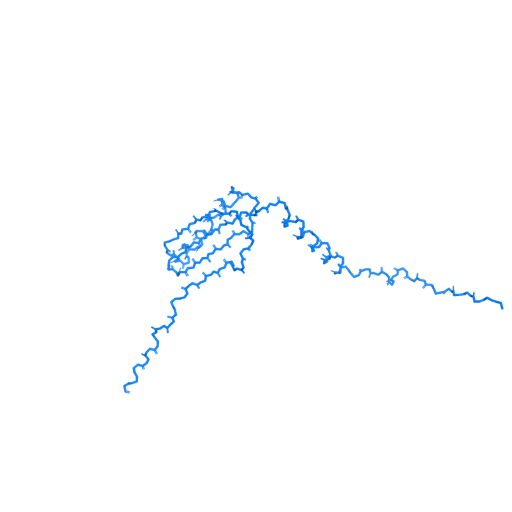1.00 90.06 81 GLN A C 1
ATOM 665 O O . GLN A 1 81 ? -7.792 3.956 11.397 1.00 90.06 81 GLN A O 1
ATOM 670 N N . GLN A 1 82 ? -9.145 5.754 11.222 1.00 92.31 82 GLN A N 1
ATOM 671 C CA . GLN A 1 82 ? -8.102 6.789 11.187 1.00 92.31 82 GLN A CA 1
ATOM 672 C C . GLN A 1 82 ? -7.010 6.517 10.139 1.00 92.31 82 GLN A C 1
ATOM 674 O O . GLN A 1 82 ? -5.816 6.665 10.406 1.00 92.31 82 GLN A O 1
ATOM 679 N N . ILE A 1 83 ? -7.446 6.133 8.939 1.00 94.06 83 ILE A N 1
ATOM 680 C CA . ILE A 1 83 ? -6.582 5.822 7.803 1.00 94.06 83 ILE A CA 1
ATOM 681 C C . ILE A 1 83 ? -5.791 7.066 7.383 1.00 94.06 83 ILE A C 1
ATOM 683 O O . ILE A 1 83 ? -6.362 8.131 7.139 1.00 94.06 83 ILE A O 1
ATOM 687 N N . LYS A 1 84 ? -4.469 6.928 7.269 1.00 95.50 84 LYS A N 1
ATOM 688 C CA . LYS A 1 84 ? -3.573 7.942 6.696 1.00 95.50 84 LYS A CA 1
ATOM 689 C C . LYS A 1 84 ? -2.777 7.331 5.564 1.00 95.50 84 LYS A C 1
ATOM 691 O O . LYS A 1 84 ? -2.322 6.200 5.682 1.00 95.50 84 LYS A O 1
ATOM 696 N N . THR A 1 85 ? -2.558 8.103 4.510 1.00 94.75 85 THR A N 1
ATOM 697 C CA . THR A 1 85 ? -1.819 7.653 3.330 1.00 94.75 85 THR A CA 1
ATOM 698 C C . THR A 1 85 ? -0.637 8.559 3.037 1.00 94.75 85 THR A C 1
ATOM 700 O O . THR A 1 85 ? -0.751 9.783 3.124 1.00 94.75 85 THR A O 1
ATOM 703 N N . THR A 1 86 ? 0.482 7.972 2.636 1.00 96.31 86 THR A N 1
ATOM 704 C CA . THR A 1 86 ? 1.682 8.689 2.203 1.00 96.31 86 THR A CA 1
ATOM 705 C C . THR A 1 86 ? 2.267 7.999 0.980 1.00 96.31 86 THR A C 1
ATOM 707 O O . THR A 1 86 ? 2.430 6.782 0.980 1.00 96.31 86 THR A O 1
ATOM 710 N N . LEU A 1 87 ? 2.596 8.780 -0.047 1.00 94.56 87 LEU A N 1
ATOM 711 C CA . LEU A 1 87 ? 3.379 8.314 -1.185 1.00 94.56 87 LEU A CA 1
ATOM 712 C C . LEU A 1 87 ? 4.864 8.514 -0.899 1.00 94.56 87 LEU A C 1
ATOM 714 O O . LEU A 1 87 ? 5.270 9.579 -0.433 1.00 94.56 87 LEU A O 1
ATOM 718 N N . GLN A 1 88 ? 5.671 7.493 -1.164 1.00 92.50 88 GLN A N 1
ATOM 719 C CA . GLN A 1 88 ? 7.117 7.563 -0.980 1.00 92.50 88 GLN A CA 1
ATOM 720 C C . GLN A 1 88 ? 7.853 6.774 -2.062 1.00 92.50 88 GLN A C 1
ATOM 722 O O . GLN A 1 88 ? 7.409 5.701 -2.463 1.00 92.50 88 GLN A O 1
ATOM 727 N N . GLN A 1 89 ? 9.007 7.280 -2.495 1.00 92.38 89 GLN A N 1
ATOM 728 C CA . GLN A 1 89 ? 9.959 6.503 -3.284 1.00 92.38 89 GLN A CA 1
ATOM 729 C C . GLN A 1 89 ? 10.875 5.739 -2.329 1.00 92.38 89 GLN A C 1
ATOM 731 O O . GLN A 1 89 ? 11.593 6.350 -1.536 1.00 92.38 89 GLN A O 1
ATOM 736 N N . SER A 1 90 ? 10.840 4.410 -2.379 1.00 85.88 90 SER A N 1
ATOM 737 C CA . SER A 1 90 ? 11.676 3.550 -1.536 1.00 85.88 90 SER A CA 1
ATOM 738 C C . SER A 1 90 ? 11.993 2.236 -2.244 1.00 85.88 90 SER A C 1
ATOM 740 O O . SER A 1 90 ? 11.269 1.813 -3.142 1.00 85.88 90 SER A O 1
ATOM 742 N N . ALA A 1 91 ? 13.055 1.561 -1.803 1.00 85.75 91 ALA A N 1
ATOM 743 C CA . ALA A 1 91 ? 13.209 0.135 -2.066 1.00 85.75 91 ALA A CA 1
ATOM 744 C C . ALA A 1 91 ? 12.022 -0.652 -1.478 1.00 85.75 91 ALA A C 1
ATOM 746 O O . ALA A 1 91 ? 11.319 -0.147 -0.593 1.00 85.75 91 ALA A O 1
ATOM 747 N N . GLU A 1 92 ? 11.823 -1.873 -1.977 1.00 84.94 92 GLU A N 1
ATOM 748 C CA . GLU A 1 92 ? 10.796 -2.788 -1.481 1.00 84.94 92 GLU A CA 1
ATOM 749 C C . GLU A 1 92 ? 10.926 -2.982 0.040 1.00 84.94 92 GLU A C 1
ATOM 751 O O . GLU A 1 92 ? 12.017 -3.307 0.521 1.00 84.94 92 GLU A O 1
ATOM 756 N N . PRO A 1 93 ? 9.852 -2.728 0.811 1.00 85.56 93 PRO A N 1
ATOM 757 C CA . PRO A 1 93 ? 9.835 -2.997 2.243 1.00 85.56 93 PRO A CA 1
ATOM 758 C C . PRO A 1 93 ? 10.041 -4.486 2.537 1.00 85.56 93 PRO A C 1
ATOM 760 O O . PRO A 1 93 ? 9.567 -5.336 1.792 1.00 85.56 93 PRO A O 1
ATOM 763 N N . GLU A 1 94 ? 10.682 -4.806 3.663 1.00 86.94 94 GLU A N 1
ATOM 764 C CA . GLU A 1 94 ? 10.843 -6.198 4.119 1.00 86.94 94 GLU A CA 1
ATOM 765 C C . GLU A 1 94 ? 9.489 -6.876 4.397 1.00 86.94 94 GLU A C 1
ATOM 767 O O . GLU A 1 94 ? 9.323 -8.068 4.151 1.00 86.94 94 GLU A O 1
ATOM 772 N N . GLU A 1 95 ? 8.501 -6.096 4.847 1.00 88.94 95 GLU A N 1
ATOM 773 C CA . GLU A 1 95 ? 7.132 -6.540 5.096 1.00 88.94 95 GLU A CA 1
ATOM 774 C C . GLU A 1 95 ? 6.127 -5.565 4.467 1.00 88.94 95 GLU A C 1
ATOM 776 O O . GLU A 1 95 ? 6.193 -4.351 4.678 1.00 88.94 95 GLU A O 1
ATOM 781 N N . LEU A 1 96 ? 5.160 -6.103 3.717 1.00 92.06 96 LEU A N 1
ATOM 782 C CA . LEU A 1 96 ? 4.096 -5.315 3.080 1.00 92.06 96 LEU A CA 1
ATOM 783 C C . LEU A 1 96 ? 2.921 -5.024 4.018 1.00 92.06 96 LEU A C 1
AT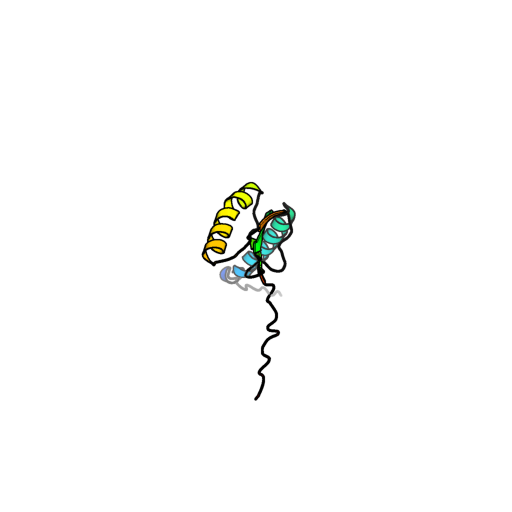OM 785 O O . LEU A 1 96 ? 2.097 -4.154 3.743 1.00 92.06 96 LEU A O 1
ATOM 789 N N . THR A 1 97 ? 2.813 -5.758 5.119 1.00 92.38 97 THR A N 1
ATOM 790 C CA . THR A 1 97 ? 1.783 -5.569 6.138 1.00 92.38 97 THR A CA 1
ATOM 791 C C . THR A 1 97 ? 2.418 -5.786 7.494 1.00 92.38 97 THR A C 1
ATOM 793 O O . THR A 1 97 ? 2.903 -6.874 7.780 1.00 92.38 97 THR A O 1
ATOM 796 N N . ILE A 1 98 ? 2.415 -4.737 8.307 1.00 92.75 98 ILE A N 1
ATOM 797 C CA . ILE A 1 98 ? 2.971 -4.738 9.654 1.00 92.75 98 ILE A CA 1
ATOM 798 C C . ILE A 1 98 ? 1.810 -4.488 10.605 1.00 92.75 98 ILE A C 1
ATOM 800 O O . ILE A 1 98 ? 1.225 -3.404 10.598 1.00 92.75 98 ILE A O 1
ATOM 804 N N . GLU A 1 99 ? 1.475 -5.482 11.418 1.00 90.00 99 GLU A N 1
ATOM 805 C CA . GLU A 1 99 ? 0.453 -5.367 12.454 1.00 90.00 99 GLU A CA 1
ATOM 806 C C . GLU A 1 99 ? 1.094 -5.059 13.811 1.00 90.00 99 GLU A C 1
ATOM 808 O O . GLU A 1 99 ? 1.981 -5.763 14.295 1.00 90.00 99 GLU A O 1
ATOM 813 N N . TYR A 1 100 ? 0.630 -4.0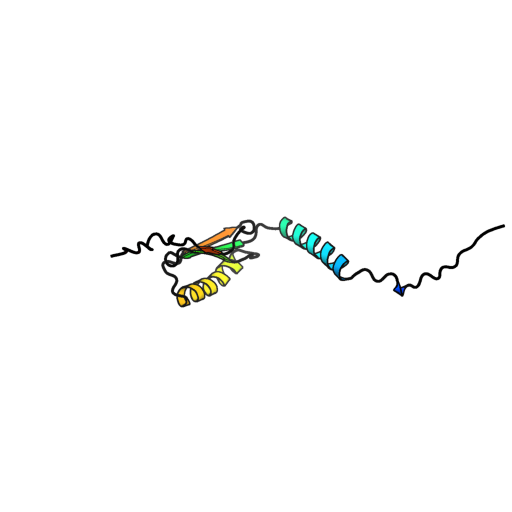00 14.466 1.00 82.06 100 TYR A N 1
ATOM 814 C CA . TYR A 1 100 ? 0.972 -3.718 15.853 1.00 82.06 100 TYR A CA 1
ATOM 815 C C . TYR A 1 100 ? -0.157 -4.236 16.729 1.00 82.06 100 TYR A C 1
ATOM 817 O O . TYR A 1 100 ? -1.069 -3.505 17.121 1.00 82.06 100 TYR A O 1
ATOM 825 N N . GLY A 1 101 ? -0.102 -5.532 17.026 1.00 73.12 101 GLY A N 1
ATOM 826 C CA . GLY A 1 101 ? -1.013 -6.137 17.982 1.00 73.12 101 GLY A CA 1
ATOM 827 C C . GLY A 1 101 ? -0.889 -5.454 19.344 1.00 73.12 101 GLY A C 1
ATOM 828 O O . GLY A 1 101 ? 0.210 -5.271 19.872 1.00 73.12 101 GLY A O 1
ATOM 829 N N . VAL A 1 102 ? -2.029 -5.133 19.960 1.00 60.47 102 VAL A N 1
ATOM 830 C CA . VAL A 1 102 ? -2.084 -5.095 21.421 1.00 60.47 102 VAL A CA 1
ATOM 831 C C . VAL A 1 102 ? -1.680 -6.499 21.851 1.00 60.47 102 VAL A C 1
ATOM 833 O O . VAL A 1 102 ? -2.447 -7.443 21.664 1.00 60.47 102 VAL A O 1
ATOM 836 N N . SER A 1 103 ? -0.457 -6.664 22.363 1.00 48.94 103 SER A N 1
ATOM 837 C CA . SER A 1 103 ? -0.061 -7.894 23.048 1.00 48.94 103 SER A CA 1
ATOM 838 C C . SER A 1 103 ? -1.217 -8.302 23.963 1.00 48.94 103 SER A C 1
ATOM 840 O O . SER A 1 103 ? -1.711 -7.424 24.676 1.00 48.94 103 SER A O 1
ATOM 842 N N . PRO A 1 104 ? -1.673 -9.567 23.987 1.00 50.25 104 PRO A N 1
ATOM 843 C CA . PRO A 1 104 ? -2.728 -10.007 24.894 1.00 50.25 104 PRO A CA 1
ATOM 844 C C . PRO A 1 104 ? -2.228 -9.995 26.350 1.00 50.25 104 PRO A C 1
ATOM 846 O O . PRO A 1 104 ? -2.089 -11.021 27.006 1.00 50.25 104 PRO A O 1
ATOM 849 N N . MET A 1 105 ? -1.971 -8.813 26.902 1.00 51.91 105 MET A N 1
ATOM 850 C CA . MET A 1 105 ? -1.783 -8.564 28.322 1.00 51.91 105 MET A CA 1
ATOM 851 C C . MET A 1 105 ? -3.168 -8.429 28.948 1.00 51.91 105 MET A C 1
ATOM 853 O O . MET A 1 105 ? -3.534 -7.347 29.386 1.00 51.91 105 MET A O 1
ATOM 857 N N . SER A 1 106 ? -3.971 -9.499 28.907 1.00 50.56 106 SER A N 1
ATOM 858 C CA . SER A 1 106 ? -5.189 -9.702 29.716 1.00 50.56 106 SER A CA 1
ATOM 859 C C . SER A 1 106 ? -5.780 -11.103 29.484 1.00 50.56 106 SER A C 1
ATOM 861 O O . SER A 1 106 ? -6.954 -11.260 29.180 1.00 50.56 106 SER A O 1
ATOM 863 N N . SER A 1 107 ? -4.986 -12.157 29.659 1.00 49.59 107 SER A N 1
ATOM 864 C CA . SER A 1 107 ? -5.522 -13.383 30.269 1.00 49.59 107 SER A CA 1
ATOM 865 C C . SER A 1 107 ? -5.044 -13.424 31.712 1.00 49.59 107 SER A C 1
ATOM 867 O O . SER A 1 107 ? -4.255 -14.272 32.111 1.00 49.59 107 SER A O 1
ATOM 869 N N . VAL A 1 108 ? -5.503 -12.455 32.509 1.00 51.72 108 VAL A N 1
ATOM 870 C CA . VAL A 1 108 ? -5.579 -12.664 33.954 1.00 51.72 108 VAL A CA 1
ATOM 871 C C . VAL A 1 108 ? -6.815 -13.526 34.161 1.00 51.72 108 VAL A C 1
ATOM 873 O O . VAL A 1 108 ? -7.918 -13.027 34.370 1.00 51.72 108 VAL A O 1
ATOM 876 N N . THR A 1 109 ? -6.650 -14.841 34.058 1.00 53.44 109 THR A N 1
ATOM 877 C CA . THR A 1 109 ? -7.567 -15.750 34.736 1.00 53.44 109 THR A CA 1
ATOM 878 C C . THR A 1 109 ? -7.371 -15.508 36.227 1.00 53.44 109 THR A C 1
ATOM 880 O O . THR A 1 109 ? -6.411 -15.997 36.822 1.00 53.44 109 THR A O 1
ATOM 883 N N . VAL A 1 110 ? -8.244 -14.695 36.825 1.00 53.75 110 VAL A N 1
ATOM 884 C CA . VAL A 1 110 ? -8.456 -14.739 38.270 1.00 53.75 110 VAL A CA 1
ATOM 885 C C . VAL A 1 110 ? -9.082 -16.099 38.540 1.00 53.75 110 VAL A C 1
ATOM 887 O O . VAL A 1 110 ? -10.278 -16.294 38.338 1.00 53.75 110 VAL A O 1
ATOM 890 N N . SER A 1 111 ? -8.251 -17.061 38.921 1.00 54.75 111 SER A N 1
ATOM 891 C CA . SER A 1 111 ? -8.729 -18.289 39.539 1.00 54.75 111 SER A CA 1
ATOM 892 C C . SER A 1 111 ? -9.302 -17.905 40.903 1.00 54.75 111 SER A C 1
ATOM 894 O O . SER A 1 111 ? -8.551 -17.494 41.789 1.00 54.75 111 SER A O 1
ATOM 896 N N . VAL A 1 112 ? -10.629 -17.962 41.022 1.00 61.19 112 VAL A N 1
ATOM 897 C CA . VAL A 1 112 ? -11.357 -17.958 42.302 1.00 61.19 112 VAL A CA 1
ATOM 898 C C . VAL A 1 112 ? -11.368 -19.348 42.918 1.00 61.19 112 VAL A C 1
ATOM 900 O O . VAL A 1 112 ? -11.380 -20.333 42.144 1.00 61.19 112 VAL A O 1
#

Mean predicted aligned error: 15.51 Å

Organism: NCBI:txid1666911

pLDDT: mean 75.88, std 19.64, range [36.41, 96.5]